Protein AF-A0A094DYU1-F1 (afdb_monomer)

Nearest PDB structures (foldseek):
  6krp-assembly1_B  TM=2.653E-01  e=1.542E+00  Aeropyrum pernix K1
  2nvl-assembly1_B  TM=3.039E-01  e=2.508E+00  Aeropyrum pernix K1
  3a2w-assembly1_B  TM=3.155E-01  e=3.312E+00  Aeropyrum pernix K1

Foldseek 3Di:
DDDDDDDDDDDDPPDPDPPPPPQFCLLVLLCVVVVPFKAAPVDPVFVVVQPPAPDPQPRDHDRIGGDDPDPVSVVVSVVSCVVRVHDDDDDDPRPDRDD

Solvent-accessible surface area (backbone atoms only — not comparable to full-atom values): 6556 Å² total; per-residue (Å²): 136,89,84,83,81,81,84,79,83,82,81,77,82,78,78,80,72,78,80,72,74,76,83,37,55,20,59,63,55,43,30,76,80,34,65,91,34,50,30,39,83,92,33,72,68,26,51,50,71,52,64,72,52,78,43,84,73,54,63,67,85,70,83,50,44,75,62,64,90,46,73,66,46,47,59,53,47,53,54,48,20,59,76,39,67,23,86,81,84,89,78,77,94,45,80,70,88,51,132

Structure (mmCIF, N/CA/C/O backbone):
data_AF-A0A094DYU1-F1
#
_entry.id   AF-A0A094DYU1-F1
#
loop_
_atom_site.group_PDB
_atom_site.id
_atom_site.type_symbol
_atom_site.label_atom_id
_atom_site.label_alt_id
_atom_site.label_comp_id
_atom_site.label_asym_id
_atom_site.label_entity_id
_atom_site.label_seq_id
_atom_site.pdbx_PDB_ins_code
_atom_site.Cartn_x
_atom_site.Cartn_y
_atom_site.Cartn_z
_atom_site.occupancy
_atom_site.B_iso_or_equiv
_atom_site.auth_seq_id
_atom_site.auth_comp_id
_atom_site.auth_asym_id
_atom_site.auth_atom_id
_atom_site.pdbx_PDB_model_num
ATOM 1 N N . MET A 1 1 ? -12.407 -77.254 1.426 1.00 42.34 1 MET A N 1
ATOM 2 C CA . MET A 1 1 ? -12.621 -76.396 0.238 1.00 42.34 1 MET A CA 1
ATOM 3 C C . MET A 1 1 ? -12.183 -74.995 0.649 1.00 42.34 1 MET A C 1
ATOM 5 O O . MET A 1 1 ? -12.659 -74.516 1.667 1.00 42.34 1 MET A O 1
ATOM 9 N N . LYS A 1 2 ? -11.136 -74.444 0.022 1.00 41.75 2 LYS A N 1
ATOM 10 C CA . LYS A 1 2 ? -10.365 -73.294 0.531 1.00 41.75 2 LYS A CA 1
ATOM 11 C C . LYS A 1 2 ? -11.003 -71.979 0.051 1.00 41.75 2 LYS A C 1
ATOM 13 O O . LYS A 1 2 ? -10.914 -71.686 -1.135 1.00 41.75 2 LYS A O 1
ATOM 18 N N . SER A 1 3 ? -11.623 -71.204 0.942 1.00 45.16 3 SER A N 1
ATOM 19 C CA . SER A 1 3 ? -12.078 -69.839 0.624 1.00 45.16 3 SER A CA 1
ATOM 20 C C . SER A 1 3 ? -10.908 -68.866 0.723 1.00 45.16 3 SER A C 1
ATOM 22 O O . SER A 1 3 ? -10.348 -68.662 1.797 1.00 45.16 3 SER A O 1
ATOM 24 N N . ALA A 1 4 ? -10.531 -68.282 -0.412 1.00 53.22 4 ALA A N 1
ATOM 25 C CA . ALA A 1 4 ? -9.520 -67.239 -0.498 1.00 53.22 4 ALA A CA 1
ATOM 26 C C . ALA A 1 4 ? -10.149 -65.882 -0.153 1.00 53.22 4 ALA A C 1
ATOM 28 O O . ALA A 1 4 ? -10.971 -65.363 -0.906 1.00 53.22 4 ALA A O 1
ATOM 29 N N . PHE A 1 5 ? -9.760 -65.305 0.983 1.00 53.41 5 PHE A N 1
ATOM 30 C CA . PHE A 1 5 ? -10.156 -63.955 1.374 1.00 53.41 5 PHE A CA 1
ATOM 31 C C . PHE A 1 5 ? -9.258 -62.952 0.633 1.00 53.41 5 PHE A C 1
ATOM 33 O O . PHE A 1 5 ? -8.053 -62.879 0.873 1.00 53.41 5 PHE A O 1
ATOM 40 N N . ARG A 1 6 ? -9.820 -62.229 -0.340 1.00 57.88 6 ARG A N 1
ATOM 41 C CA . ARG A 1 6 ? -9.115 -61.185 -1.098 1.00 57.88 6 ARG A CA 1
ATOM 42 C C . ARG A 1 6 ? -9.106 -59.903 -0.263 1.00 57.88 6 ARG A C 1
ATOM 44 O O . ARG A 1 6 ? -10.129 -59.241 -0.136 1.00 57.88 6 ARG A O 1
ATOM 51 N N . LEU A 1 7 ? -7.951 -59.567 0.307 1.00 54.69 7 LEU A N 1
ATOM 52 C CA . LEU A 1 7 ? -7.700 -58.271 0.939 1.00 54.69 7 LEU A CA 1
ATOM 53 C C . LEU A 1 7 ? -7.645 -57.191 -0.151 1.00 54.69 7 LEU A C 1
ATOM 55 O O . LEU A 1 7 ? -6.729 -57.182 -0.972 1.00 54.69 7 LEU A O 1
ATOM 59 N N . VAL A 1 8 ? -8.635 -56.299 -0.176 1.00 57.59 8 VAL A N 1
ATOM 60 C CA . VAL A 1 8 ? -8.603 -55.077 -0.989 1.00 57.59 8 VAL A CA 1
ATOM 61 C C . VAL A 1 8 ? -7.874 -54.016 -0.170 1.00 57.59 8 VAL A C 1
ATOM 63 O O . 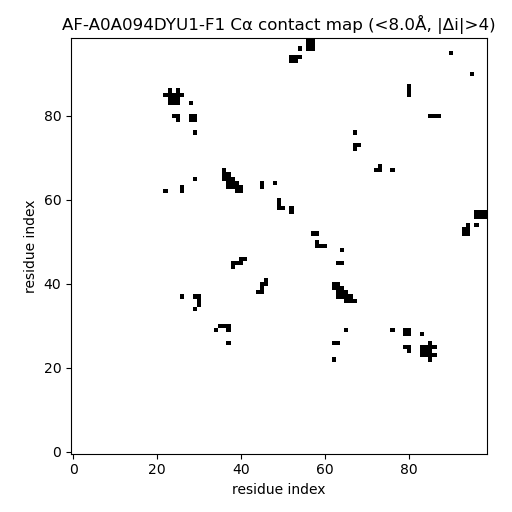VAL A 1 8 ? -8.382 -53.559 0.851 1.00 57.59 8 VAL A O 1
ATOM 66 N N . ALA A 1 9 ? -6.657 -53.661 -0.580 1.00 58.53 9 ALA A N 1
ATOM 67 C CA . ALA A 1 9 ? -5.895 -52.587 0.045 1.00 58.53 9 ALA A CA 1
ATOM 68 C C . ALA A 1 9 ? -6.502 -51.234 -0.361 1.00 58.53 9 ALA A C 1
ATOM 70 O O . ALA A 1 9 ? -6.422 -50.831 -1.521 1.00 58.53 9 ALA A O 1
ATOM 71 N N . LEU A 1 10 ? -7.132 -50.545 0.592 1.00 58.53 10 LEU A N 1
ATOM 72 C CA . LEU A 1 10 ? -7.655 -49.194 0.409 1.00 58.53 10 LEU A CA 1
ATOM 73 C C . LEU A 1 10 ? -6.482 -48.210 0.529 1.00 58.53 10 LEU A C 1
ATOM 75 O O . LEU A 1 10 ? -6.035 -47.885 1.626 1.00 58.53 10 LEU A O 1
ATOM 79 N N . SER A 1 11 ? -5.924 -47.794 -0.608 1.00 61.34 11 SER A N 1
ATOM 80 C CA . SER A 1 11 ? -4.852 -46.797 -0.647 1.00 61.34 11 SER A CA 1
ATOM 81 C C . SER A 1 11 ? -5.455 -45.413 -0.395 1.00 61.34 11 SER A C 1
ATOM 83 O O . SER A 1 11 ? -6.116 -44.842 -1.259 1.00 61.34 11 SER A O 1
ATOM 85 N N . THR A 1 12 ? -5.294 -4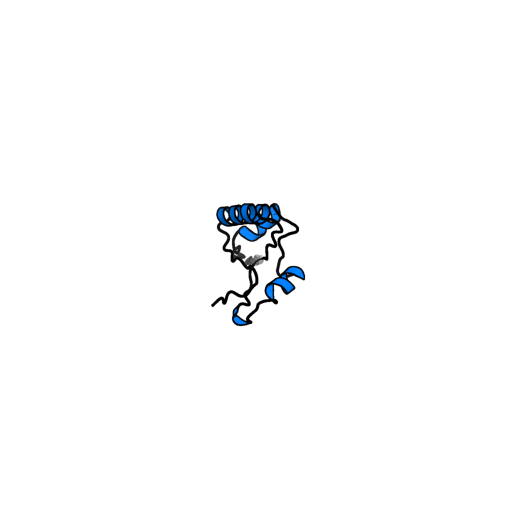4.895 0.822 1.00 60.28 12 THR A N 1
ATOM 86 C CA . THR A 1 12 ? -5.692 -43.529 1.171 1.00 60.28 12 THR A CA 1
ATOM 87 C C . THR A 1 12 ? -4.680 -42.554 0.582 1.00 60.28 12 THR A C 1
ATOM 89 O O . THR A 1 12 ? -3.533 -42.497 1.030 1.00 60.28 12 THR A O 1
ATOM 92 N N . LEU A 1 13 ? -5.102 -41.787 -0.422 1.00 62.94 13 LEU A N 1
ATOM 93 C CA . LEU A 1 13 ? -4.327 -40.688 -0.985 1.00 62.94 13 LEU A CA 1
ATOM 94 C C . LEU A 1 13 ? -4.250 -39.564 0.064 1.00 62.94 13 LEU A C 1
ATOM 96 O O . LEU A 1 13 ? -5.203 -38.806 0.241 1.00 62.94 13 LEU A O 1
ATOM 100 N N . LEU A 1 14 ? -3.141 -39.475 0.803 1.00 61.78 14 LEU A N 1
ATOM 101 C CA . LEU A 1 14 ? -2.856 -38.315 1.647 1.00 61.78 14 LEU A CA 1
ATOM 102 C C . LEU A 1 14 ? -2.516 -37.143 0.718 1.00 61.78 14 LEU A C 1
ATOM 104 O O . LEU A 1 14 ? -1.400 -37.040 0.213 1.00 61.78 14 LEU A O 1
ATOM 108 N N . ALA A 1 15 ? -3.494 -36.276 0.461 1.00 63.09 15 ALA A N 1
ATOM 109 C CA . ALA A 1 15 ? -3.241 -34.994 -0.176 1.00 63.09 15 ALA A CA 1
ATOM 110 C C . ALA A 1 15 ? -2.433 -34.136 0.806 1.00 63.09 15 ALA A C 1
ATOM 112 O O . ALA A 1 15 ? -2.956 -33.647 1.806 1.00 63.09 15 ALA A O 1
ATOM 113 N N . THR A 1 16 ? -1.137 -33.987 0.548 1.00 60.88 16 THR A N 1
ATOM 114 C CA . THR A 1 16 ? -0.300 -33.008 1.239 1.00 60.88 16 THR A CA 1
ATOM 115 C C . THR A 1 16 ? -0.768 -31.620 0.819 1.00 60.88 16 THR A C 1
ATOM 117 O O . THR A 1 16 ? -0.437 -31.159 -0.273 1.00 60.88 16 THR A O 1
ATOM 120 N N . ILE A 1 17 ? -1.577 -30.971 1.657 1.00 66.62 17 ILE A N 1
ATOM 121 C CA . ILE A 1 17 ? -1.905 -29.556 1.487 1.00 66.62 17 ILE A CA 1
ATOM 122 C C . ILE A 1 17 ? -0.607 -28.792 1.765 1.00 66.62 17 ILE A C 1
ATOM 124 O O . ILE A 1 17 ? -0.067 -28.927 2.868 1.00 66.62 17 ILE A O 1
ATOM 128 N N . PRO A 1 18 ? -0.057 -28.033 0.803 1.00 61.25 18 PRO A N 1
ATOM 129 C CA . PRO A 1 18 ? 1.058 -27.158 1.108 1.00 61.25 18 PRO A CA 1
ATOM 130 C C . PRO A 1 18 ? 0.568 -26.163 2.159 1.00 61.25 18 PRO A C 1
ATOM 132 O O . PRO A 1 18 ? -0.396 -25.435 1.931 1.00 61.25 18 PRO A O 1
ATOM 135 N N . ALA A 1 19 ? 1.204 -26.157 3.330 1.00 58.91 19 ALA A N 1
ATOM 136 C CA . ALA A 1 19 ? 1.041 -25.067 4.271 1.00 58.91 19 ALA A CA 1
ATOM 137 C C . ALA A 1 19 ? 1.580 -23.817 3.570 1.00 58.91 19 ALA A C 1
ATOM 139 O O . ALA A 1 19 ? 2.790 -23.618 3.479 1.00 58.91 19 ALA A O 1
ATOM 140 N N . THR A 1 20 ? 0.684 -23.006 3.009 1.00 52.59 20 THR A N 1
ATOM 141 C CA . THR A 1 20 ? 1.008 -21.633 2.647 1.00 52.59 20 THR A CA 1
ATOM 142 C C . THR A 1 20 ? 1.483 -20.980 3.928 1.00 52.59 20 THR A C 1
ATOM 144 O O . THR A 1 20 ? 0.693 -20.767 4.846 1.00 52.59 20 THR A O 1
ATOM 147 N N . THR A 1 21 ? 2.783 -20.720 4.017 1.00 46.91 21 THR A N 1
ATOM 148 C CA . THR A 1 21 ? 3.326 -19.765 4.972 1.00 46.91 21 THR A CA 1
ATOM 149 C C . THR A 1 21 ? 2.518 -18.491 4.770 1.00 46.91 21 THR A C 1
ATOM 151 O O . THR A 1 21 ? 2.643 -17.866 3.714 1.00 46.91 21 THR A O 1
ATOM 154 N N . SER A 1 22 ? 1.609 -18.157 5.694 1.00 54.22 22 SER A N 1
ATOM 155 C CA . SER A 1 22 ? 0.930 -16.870 5.628 1.00 54.22 22 SER A CA 1
ATOM 156 C C . SER A 1 22 ? 2.042 -15.831 5.688 1.00 54.22 22 SER A C 1
ATOM 158 O O . SER A 1 22 ? 2.788 -15.731 6.662 1.00 54.22 22 SER A O 1
ATOM 160 N N . ASN A 1 23 ? 2.262 -15.140 4.573 1.00 52.00 23 ASN A N 1
ATOM 161 C CA . ASN A 1 23 ? 3.199 -14.034 4.510 1.00 52.00 23 ASN A CA 1
ATOM 162 C C . ASN A 1 23 ? 2.599 -12.887 5.325 1.00 52.00 23 ASN A C 1
ATOM 164 O O . ASN A 1 23 ? 2.061 -11.966 4.735 1.00 52.00 23 ASN A O 1
ATOM 168 N N . GLY A 1 24 ? 2.668 -12.970 6.657 1.00 59.34 24 GLY A N 1
ATOM 169 C CA . GLY A 1 24 ? 2.219 -11.948 7.597 1.00 59.34 24 GLY A CA 1
ATOM 170 C C . GLY A 1 24 ? 0.721 -11.649 7.519 1.00 59.34 24 GLY A C 1
ATOM 171 O O . GLY A 1 24 ? 0.180 -11.274 6.483 1.00 59.34 24 GLY A O 1
ATOM 172 N N . ASP A 1 25 ? 0.039 -11.683 8.655 1.00 76.88 25 ASP A N 1
ATOM 173 C CA . ASP A 1 25 ? -1.398 -11.390 8.737 1.00 76.88 25 ASP A CA 1
ATOM 174 C C . ASP A 1 25 ? -1.751 -9.918 8.399 1.00 76.88 25 ASP A C 1
ATOM 176 O O . ASP A 1 25 ? -2.899 -9.496 8.503 1.00 76.88 25 ASP A O 1
ATOM 180 N N . GLY A 1 26 ? -0.780 -9.119 7.943 1.00 93.00 26 GLY A N 1
ATOM 181 C CA . GLY A 1 26 ? -0.922 -7.702 7.629 1.00 93.00 26 GLY A CA 1
ATOM 182 C C . GLY A 1 26 ? -1.826 -7.400 6.433 1.00 93.00 26 GLY A C 1
ATOM 183 O O . GLY A 1 26 ? -2.683 -6.527 6.540 1.00 93.00 26 GLY A O 1
ATOM 184 N N . CYS A 1 27 ? -1.676 -8.098 5.301 1.00 95.81 27 CYS A N 1
ATOM 185 C CA . CYS A 1 27 ? -2.500 -7.825 4.113 1.00 95.81 27 CYS A CA 1
ATOM 186 C C . CYS A 1 27 ? -3.990 -8.147 4.342 1.00 95.81 27 CYS A C 1
ATOM 188 O O . CYS A 1 27 ? -4.822 -7.274 4.073 1.00 95.81 27 CYS A O 1
ATOM 190 N N . PRO A 1 28 ? -4.352 -9.325 4.897 1.00 95.69 28 PRO A N 1
ATOM 191 C CA . PRO A 1 28 ? -5.731 -9.598 5.293 1.00 95.69 28 PRO A CA 1
ATOM 192 C C . PRO A 1 28 ? -6.263 -8.589 6.317 1.00 95.69 28 PRO A C 1
ATOM 194 O O . PRO A 1 28 ? -7.327 -8.017 6.093 1.00 95.69 28 PRO A O 1
ATOM 197 N N . ALA A 1 29 ? -5.504 -8.283 7.378 1.00 95.88 29 ALA A N 1
ATOM 198 C CA . ALA A 1 29 ? -5.947 -7.346 8.413 1.00 95.88 29 ALA A CA 1
ATOM 199 C C . ALA A 1 29 ? -6.161 -5.918 7.875 1.00 95.88 29 ALA A C 1
ATOM 201 O O . ALA A 1 29 ? -7.120 -5.235 8.242 1.00 95.88 29 ALA A O 1
ATOM 202 N N . LEU A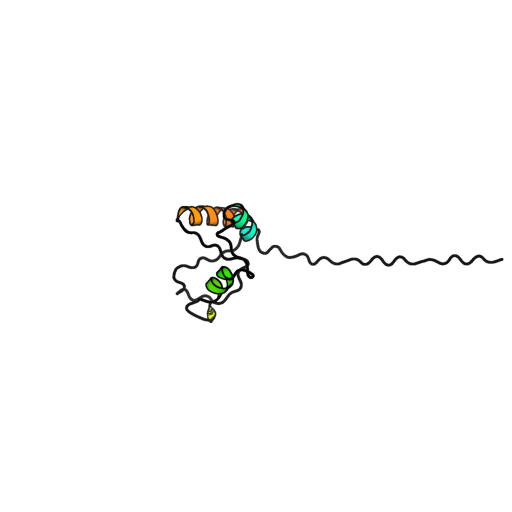 1 30 ? -5.305 -5.453 6.958 1.00 97.50 30 LEU A N 1
ATOM 203 C CA . LEU A 1 30 ? -5.520 -4.181 6.268 1.00 97.50 30 LEU A CA 1
ATOM 204 C C . LEU A 1 30 ? -6.771 -4.222 5.389 1.00 97.50 30 LEU A C 1
ATOM 206 O O . LEU A 1 30 ? -7.517 -3.244 5.368 1.00 97.50 30 LEU A O 1
ATOM 210 N N . ALA A 1 31 ? -7.011 -5.322 4.672 1.00 96.88 31 ALA A N 1
ATOM 211 C CA . ALA A 1 31 ? -8.154 -5.459 3.774 1.00 96.88 31 ALA A CA 1
ATOM 212 C C . ALA A 1 31 ? -9.491 -5.502 4.531 1.00 96.88 31 ALA A C 1
ATOM 214 O O . ALA A 1 31 ? -10.474 -4.953 4.039 1.00 96.88 31 ALA A O 1
ATOM 215 N N . GLU A 1 32 ? -9.527 -6.058 5.747 1.00 96.31 32 GLU A N 1
ATOM 216 C CA . GLU A 1 32 ? -10.708 -5.990 6.620 1.00 96.31 32 GLU A CA 1
ATOM 217 C C . GLU A 1 32 ? -11.108 -4.541 6.924 1.00 96.31 32 GLU A C 1
ATOM 219 O O . GLU A 1 32 ? -12.290 -4.190 6.901 1.00 96.31 32 GLU A O 1
ATOM 224 N N . ARG A 1 33 ? -10.124 -3.665 7.173 1.00 97.19 33 ARG A N 1
ATOM 225 C CA . ARG A 1 33 ? -10.383 -2.255 7.490 1.00 97.19 33 ARG A CA 1
ATOM 226 C C . ARG A 1 33 ? -10.523 -1.360 6.258 1.00 97.19 33 ARG A C 1
ATOM 228 O O . ARG A 1 33 ? -11.258 -0.365 6.312 1.00 97.19 33 ARG A O 1
ATOM 235 N N . PHE A 1 34 ? -9.797 -1.678 5.189 1.00 97.88 34 PHE A N 1
ATOM 236 C CA . PHE A 1 34 ? -9.626 -0.867 3.984 1.00 97.88 34 PHE A CA 1
ATOM 237 C C . PHE A 1 34 ? -9.788 -1.700 2.697 1.00 97.88 34 PHE A C 1
ATOM 239 O O . PHE A 1 34 ? -8.871 -1.748 1.872 1.00 97.88 34 PHE A O 1
ATOM 246 N N . PRO A 1 35 ? -10.961 -2.313 2.464 1.00 96.25 35 PRO A N 1
ATOM 247 C CA . PRO A 1 35 ? -11.151 -3.286 1.383 1.00 96.25 35 PRO A CA 1
ATOM 248 C C . PRO A 1 35 ? -10.943 -2.710 -0.024 1.00 96.25 35 PRO A C 1
ATOM 250 O O . PRO A 1 35 ? -10.673 -3.449 -0.961 1.00 96.25 35 PRO A O 1
ATOM 253 N N . THR A 1 36 ? -11.046 -1.389 -0.188 1.00 97.56 36 THR A N 1
ATOM 254 C CA . THR A 1 36 ? -10.857 -0.693 -1.472 1.00 97.56 36 THR A CA 1
ATOM 255 C C . THR A 1 36 ? -9.479 -0.047 -1.627 1.00 97.56 36 THR A C 1
ATOM 257 O O . THR A 1 36 ? -9.240 0.645 -2.615 1.00 97.56 36 THR A O 1
ATOM 260 N N . LYS A 1 37 ? -8.581 -0.219 -0.647 1.00 98.12 37 LYS A N 1
ATOM 261 C CA . LYS A 1 37 ? -7.240 0.393 -0.644 1.00 98.12 37 LYS A CA 1
ATOM 262 C C . LYS A 1 37 ? -6.109 -0.631 -0.595 1.00 98.12 37 LYS A C 1
ATOM 264 O O . LYS A 1 37 ? -4.954 -0.216 -0.574 1.00 98.12 37 LYS A O 1
ATOM 269 N N . VAL A 1 38 ? -6.422 -1.924 -0.545 1.00 97.88 38 VAL A N 1
ATOM 270 C CA . VAL A 1 38 ? -5.450 -3.022 -0.553 1.00 97.88 38 VAL A CA 1
ATOM 271 C C . VAL A 1 38 ? -5.572 -3.767 -1.874 1.00 97.88 38 VAL A C 1
ATOM 273 O O . VAL A 1 38 ? -6.651 -4.240 -2.219 1.00 97.88 38 VAL A O 1
ATOM 276 N N . PHE A 1 39 ? -4.465 -3.860 -2.603 1.00 97.56 39 PHE A N 1
ATOM 277 C CA . PHE A 1 39 ? -4.398 -4.453 -3.934 1.00 97.56 39 PHE A CA 1
ATOM 278 C C . PHE A 1 39 ? -3.426 -5.631 -3.920 1.00 97.56 39 PHE A C 1
ATOM 280 O O . PHE A 1 39 ? -2.337 -5.528 -3.356 1.00 97.56 39 PHE A O 1
ATOM 287 N N . TYR A 1 40 ? -3.824 -6.742 -4.525 1.00 96.69 40 TYR A N 1
ATOM 288 C CA . TYR A 1 40 ? -3.053 -7.981 -4.629 1.00 96.69 40 TYR A CA 1
ATOM 289 C C . TYR A 1 40 ? -2.471 -8.142 -6.042 1.00 96.69 40 TYR A C 1
ATOM 291 O O . TYR A 1 40 ? -2.935 -7.452 -6.950 1.00 96.69 40 TYR A O 1
ATOM 299 N N . PRO A 1 41 ? -1.517 -9.070 -6.269 1.00 95.69 41 PRO A N 1
ATOM 300 C CA . PRO A 1 41 ? -0.843 -9.237 -7.562 1.00 95.69 41 PRO A CA 1
ATOM 301 C C . PRO A 1 41 ? -1.737 -9.403 -8.799 1.00 95.69 41 PRO A C 1
ATOM 303 O O . PRO A 1 41 ? -1.289 -9.148 -9.908 1.00 95.69 41 PRO A O 1
ATOM 306 N N . SER A 1 42 ? -2.998 -9.811 -8.635 1.00 94.38 42 SER A N 1
ATOM 307 C CA . SER A 1 42 ? -3.974 -9.926 -9.725 1.00 94.38 42 SER A CA 1
ATOM 308 C C . SER A 1 42 ? -4.699 -8.619 -10.079 1.00 94.38 42 SER A C 1
ATOM 310 O O . SER A 1 42 ? -5.565 -8.631 -10.950 1.00 94.38 42 SER A O 1
ATOM 312 N N . ASN A 1 43 ? -4.422 -7.511 -9.387 1.00 96.38 43 ASN A N 1
ATOM 313 C CA . ASN A 1 43 ? -5.053 -6.218 -9.637 1.00 96.38 43 ASN A CA 1
ATOM 314 C C . ASN A 1 43 ? -4.170 -5.316 -10.507 1.00 96.38 43 ASN A C 1
ATOM 316 O O . ASN A 1 43 ? -3.008 -5.099 -10.178 1.00 96.38 43 ASN A O 1
ATOM 320 N N . ASP A 1 44 ? -4.766 -4.646 -11.495 1.00 96.31 44 ASP A N 1
ATOM 321 C CA . ASP A 1 44 ? -4.075 -3.670 -12.357 1.00 96.31 44 ASP A CA 1
ATOM 322 C C . ASP A 1 44 ? -3.379 -2.554 -11.554 1.00 96.31 44 ASP A C 1
ATOM 324 O O . ASP A 1 44 ? -2.297 -2.086 -11.897 1.00 96.31 44 ASP A O 1
ATOM 328 N N . VAL A 1 45 ? -3.979 -2.136 -10.431 1.00 95.38 45 VAL A N 1
ATOM 329 C CA . VAL A 1 45 ? -3.375 -1.140 -9.531 1.00 95.38 45 VAL A CA 1
ATOM 330 C C . VAL A 1 45 ? -2.106 -1.676 -8.873 1.00 95.38 45 VAL A C 1
ATOM 332 O O . VAL A 1 45 ? -1.159 -0.916 -8.692 1.00 95.38 45 VAL A O 1
ATOM 335 N N . TYR A 1 46 ? -2.079 -2.959 -8.505 1.00 95.56 46 TYR A N 1
ATOM 336 C CA . TYR A 1 46 ? -0.866 -3.568 -7.976 1.00 95.56 46 TYR A CA 1
ATOM 337 C C . TYR A 1 46 ? 0.214 -3.594 -9.055 1.00 95.56 46 TYR A C 1
ATOM 339 O O . TYR A 1 46 ? 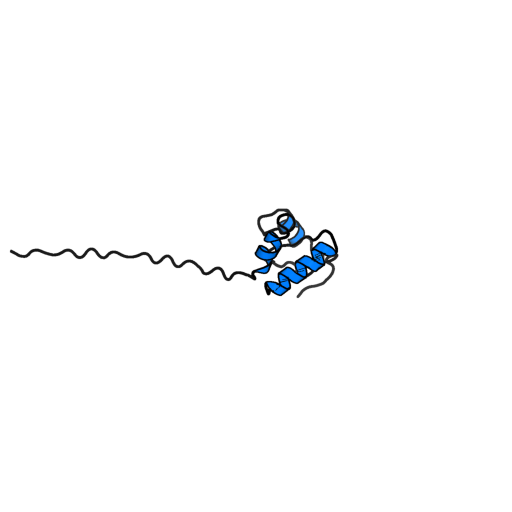1.331 -3.166 -8.789 1.00 95.56 46 TYR A O 1
ATOM 347 N N . GLU A 1 47 ? -0.124 -4.057 -10.263 1.00 93.56 47 GLU A N 1
ATOM 348 C CA . GLU A 1 47 ? 0.819 -4.143 -11.383 1.00 93.56 47 GLU A CA 1
ATOM 349 C C . GLU A 1 47 ? 1.467 -2.783 -11.661 1.00 93.56 47 GLU A C 1
ATOM 351 O O . GLU A 1 47 ? 2.692 -2.672 -11.690 1.00 93.56 47 GLU A O 1
ATOM 356 N N . TYR A 1 48 ? 0.651 -1.730 -11.743 1.00 92.00 48 TYR A N 1
ATOM 357 C CA . TYR A 1 48 ? 1.123 -0.361 -11.918 1.00 92.00 48 TYR A CA 1
ATOM 358 C C . TYR A 1 48 ? 2.043 0.096 -10.772 1.00 92.00 48 TYR A C 1
ATOM 360 O O . TYR A 1 48 ? 3.176 0.518 -10.997 1.00 92.00 48 TYR A O 1
ATOM 368 N N . GLU A 1 49 ? 1.592 -0.001 -9.519 1.00 91.25 49 GLU A N 1
ATOM 369 C CA . GLU A 1 49 ? 2.370 0.491 -8.373 1.00 91.25 49 GLU A CA 1
ATOM 370 C C . GLU A 1 49 ? 3.665 -0.310 -8.147 1.00 91.25 49 GLU A C 1
ATOM 372 O O . GLU A 1 49 ? 4.640 0.230 -7.612 1.00 91.25 49 GLU A O 1
ATOM 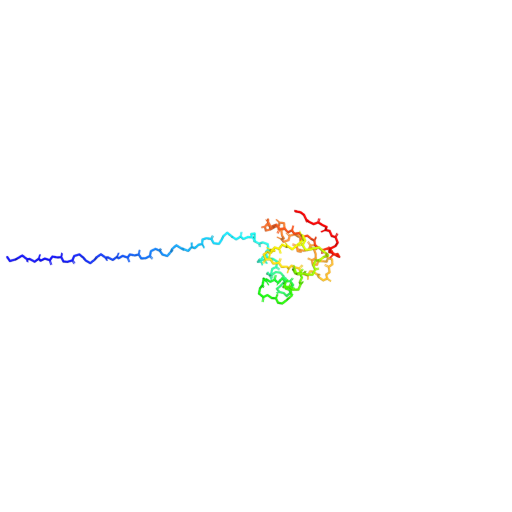377 N N . ASN A 1 50 ? 3.697 -1.577 -8.572 1.00 90.38 50 ASN A N 1
ATOM 378 C CA . ASN A 1 50 ? 4.867 -2.439 -8.453 1.00 90.38 50 ASN A CA 1
ATOM 379 C C . ASN A 1 50 ? 5.875 -2.276 -9.605 1.00 90.38 50 ASN A C 1
ATOM 381 O O . ASN A 1 50 ? 7.040 -2.625 -9.438 1.00 90.38 50 ASN A O 1
ATOM 385 N N . ALA A 1 51 ? 5.459 -1.731 -10.752 1.00 86.38 51 ALA A N 1
ATOM 386 C CA . ALA A 1 51 ? 6.327 -1.510 -11.911 1.00 86.38 51 ALA A CA 1
ATOM 387 C C . ALA A 1 51 ? 6.969 -0.112 -11.930 1.00 86.38 51 ALA A C 1
ATOM 389 O O . ALA A 1 51 ? 8.110 0.046 -12.359 1.00 86.38 51 ALA A O 1
ATOM 390 N N . GLU A 1 52 ? 6.266 0.907 -11.431 1.00 81.81 52 GLU A N 1
ATOM 391 C CA . GLU A 1 52 ? 6.638 2.317 -11.616 1.00 81.81 52 GLU A CA 1
ATOM 392 C C . GLU A 1 52 ? 7.721 2.810 -10.640 1.00 81.81 52 GLU A C 1
ATOM 394 O O . GLU A 1 52 ? 7.554 3.827 -9.968 1.00 81.81 52 GLU A O 1
ATOM 399 N N . PHE A 1 53 ? 8.831 2.092 -10.484 1.00 81.81 53 PHE A N 1
ATOM 400 C CA . PHE A 1 53 ? 9.954 2.538 -9.655 1.00 81.81 53 PHE A CA 1
ATOM 401 C C . PHE A 1 53 ? 10.955 3.384 -10.449 1.00 81.81 53 PHE A C 1
ATOM 403 O O . PHE A 1 53 ? 11.190 3.164 -11.631 1.00 81.81 53 PHE A O 1
ATOM 410 N N . TRP A 1 54 ? 11.612 4.332 -9.769 1.00 79.75 54 TRP A N 1
ATOM 411 C CA . TRP A 1 54 ? 12.677 5.156 -10.364 1.00 79.75 54 TRP A CA 1
ATOM 412 C C . TRP A 1 54 ? 13.864 4.316 -10.878 1.00 79.75 54 TRP A C 1
ATOM 414 O O . TRP A 1 54 ? 14.521 4.699 -11.843 1.00 79.75 54 TRP A O 1
ATOM 424 N N . SER A 1 55 ? 14.142 3.176 -10.235 1.00 80.25 55 SER A N 1
ATOM 425 C CA . SER A 1 55 ? 15.215 2.251 -10.607 1.00 80.25 55 SER A CA 1
ATOM 426 C C . SER A 1 55 ? 14.699 0.819 -10.682 1.00 80.25 55 SER A C 1
ATOM 428 O O . SER A 1 55 ? 14.031 0.347 -9.762 1.00 80.25 55 SER A O 1
ATOM 430 N N . ASN A 1 56 ? 15.138 0.080 -11.702 1.00 79.94 56 ASN A N 1
ATOM 431 C CA . ASN A 1 56 ? 14.853 -1.352 -11.851 1.00 79.94 56 ASN A CA 1
ATOM 432 C C . ASN A 1 56 ? 15.445 -2.214 -10.724 1.00 79.94 56 ASN A C 1
ATOM 434 O O . ASN A 1 56 ? 15.027 -3.349 -10.534 1.00 79.94 56 ASN A O 1
ATOM 438 N N . THR A 1 57 ? 16.398 -1.690 -9.947 1.00 79.31 57 THR A N 1
ATOM 439 C CA . THR A 1 57 ? 16.933 -2.392 -8.766 1.00 79.31 57 THR A CA 1
ATOM 440 C C . THR A 1 57 ? 15.982 -2.371 -7.568 1.00 79.31 57 THR A C 1
ATOM 442 O O . THR A 1 57 ? 16.311 -2.935 -6.534 1.00 79.31 57 THR A O 1
ATOM 445 N N . GLN A 1 58 ? 14.847 -1.674 -7.666 1.00 75.19 58 GLN A N 1
ATOM 446 C CA . GLN A 1 58 ? 13.866 -1.517 -6.587 1.00 75.19 58 GLN A CA 1
ATOM 447 C C . GLN A 1 58 ? 12.587 -2.327 -6.814 1.00 75.19 58 GLN A C 1
ATOM 449 O O . GLN A 1 58 ? 11.650 -2.206 -6.027 1.00 75.19 58 GLN A O 1
ATOM 454 N N . LEU A 1 59 ? 12.542 -3.122 -7.882 1.00 78.31 59 LEU A N 1
ATOM 455 C CA . LEU A 1 59 ? 11.423 -4.004 -8.175 1.00 78.31 59 LEU A CA 1
ATOM 456 C C . LEU A 1 59 ? 11.463 -5.177 -7.191 1.00 78.31 59 LEU A C 1
ATOM 458 O O . LEU A 1 59 ? 12.410 -5.962 -7.180 1.00 78.31 59 LEU A O 1
ATOM 462 N N . LEU A 1 60 ? 10.449 -5.249 -6.334 1.00 83.50 60 LEU A N 1
ATOM 463 C CA . LEU A 1 60 ? 10.235 -6.319 -5.362 1.00 83.50 60 LEU A CA 1
ATOM 464 C C . LEU A 1 60 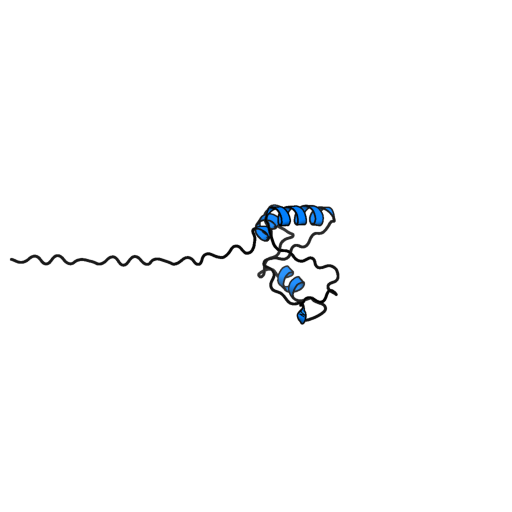? 8.834 -6.903 -5.566 1.00 83.50 60 LEU A C 1
ATOM 466 O O . LEU A 1 60 ? 8.030 -6.342 -6.302 1.00 83.50 60 LEU A O 1
ATOM 470 N N . ASP A 1 61 ? 8.524 -7.997 -4.873 1.00 88.69 61 ASP A N 1
ATOM 471 C CA . ASP A 1 61 ? 7.230 -8.682 -4.970 1.00 88.69 61 ASP A CA 1
ATOM 472 C C . ASP A 1 61 ? 6.492 -8.663 -3.615 1.00 88.69 61 ASP A C 1
ATOM 474 O O . ASP A 1 61 ? 6.463 -9.675 -2.904 1.00 88.69 61 ASP A O 1
ATOM 478 N N . PRO A 1 62 ? 5.950 -7.507 -3.174 1.00 92.31 62 PRO A N 1
ATOM 479 C CA . PRO A 1 62 ? 5.195 -7.435 -1.925 1.00 92.31 62 PRO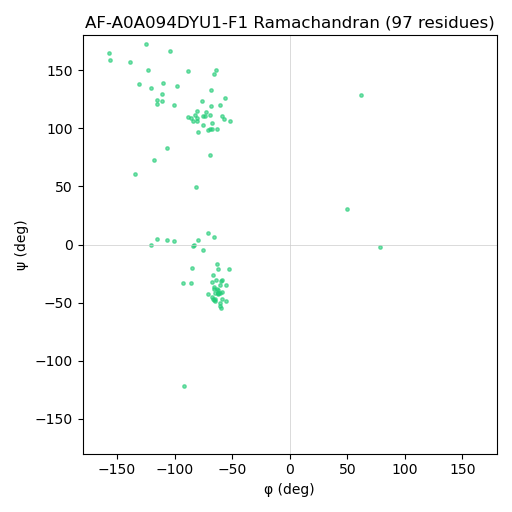 A CA 1
ATOM 480 C C . PRO A 1 62 ? 3.914 -8.284 -1.983 1.00 92.31 62 PRO A C 1
ATOM 482 O O . PRO A 1 62 ? 3.275 -8.421 -3.017 1.00 92.31 62 PRO A O 1
ATOM 485 N N . ALA A 1 63 ? 3.463 -8.815 -0.842 1.00 94.69 63 ALA A N 1
ATOM 486 C CA . ALA A 1 63 ? 2.237 -9.625 -0.802 1.00 94.69 63 ALA A CA 1
ATOM 487 C C . ALA A 1 63 ? 0.966 -8.829 -1.178 1.00 94.69 63 ALA A C 1
ATOM 489 O O . ALA A 1 63 ? 0.012 -9.391 -1.715 1.00 94.69 63 ALA A O 1
ATOM 490 N N . CYS A 1 64 ? 0.951 -7.529 -0.883 1.00 95.81 64 CYS A N 1
ATOM 491 C CA . CYS A 1 64 ? -0.087 -6.588 -1.284 1.00 95.81 64 CYS A CA 1
ATOM 492 C C . CYS A 1 64 ? 0.461 -5.154 -1.292 1.00 95.81 64 CYS A C 1
ATOM 494 O O . CYS A 1 64 ? 1.492 -4.862 -0.683 1.00 95.81 64 CYS A O 1
ATOM 496 N N . ILE A 1 65 ? -0.270 -4.242 -1.933 1.00 96.00 65 ILE A N 1
ATOM 497 C CA . ILE A 1 65 ? -0.010 -2.801 -1.922 1.00 96.00 65 ILE A CA 1
ATOM 498 C C . ILE A 1 65 ? -1.173 -2.094 -1.232 1.00 96.00 65 ILE A C 1
ATOM 500 O O . ILE A 1 65 ? -2.324 -2.223 -1.644 1.00 96.00 65 ILE A O 1
ATOM 504 N N . PHE A 1 66 ? -0.869 -1.320 -0.190 1.00 97.44 66 PHE A N 1
ATOM 505 C CA . PHE A 1 66 ? -1.830 -0.466 0.504 1.00 97.44 66 PHE A CA 1
ATOM 506 C C . PHE A 1 66 ? -1.678 0.986 0.039 1.00 97.44 66 PHE A C 1
ATOM 508 O O . PHE A 1 66 ? -0.613 1.577 0.211 1.00 97.44 66 PHE A O 1
ATOM 515 N N . ARG A 1 67 ? -2.741 1.573 -0.528 1.00 96.62 67 ARG A N 1
ATOM 516 C CA . ARG A 1 67 ? -2.780 2.972 -0.996 1.00 96.62 67 ARG A CA 1
ATOM 517 C C . ARG A 1 67 ? -3.620 3.849 -0.058 1.00 96.62 67 ARG A C 1
ATOM 519 O O . ARG A 1 67 ? -4.804 4.080 -0.322 1.00 96.62 67 ARG A O 1
ATOM 526 N N . PRO A 1 68 ? -3.052 4.346 1.052 1.00 97.44 68 PRO A N 1
ATOM 527 C CA . PRO A 1 68 ? -3.749 5.285 1.920 1.00 97.44 68 PRO A CA 1
ATOM 528 C C . PRO A 1 68 ? -3.994 6.615 1.193 1.00 97.44 68 PRO A C 1
ATOM 530 O O . PRO A 1 68 ? -3.170 7.065 0.401 1.00 97.44 68 PRO A O 1
ATOM 533 N N . SER A 1 69 ? -5.112 7.276 1.496 1.00 97.12 69 SER A N 1
ATOM 534 C CA . SER A 1 69 ? -5.499 8.554 0.875 1.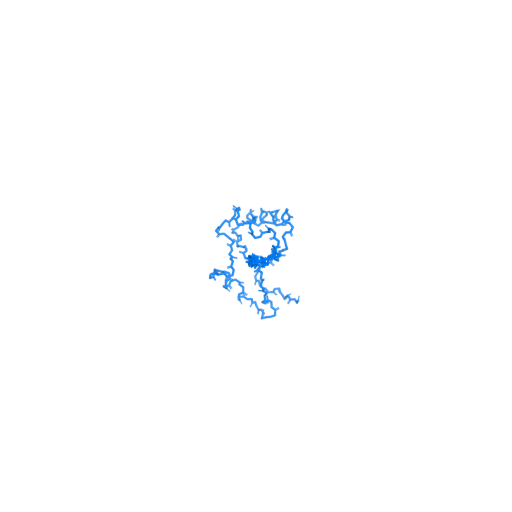00 97.12 69 SER A CA 1
ATOM 535 C C . SER A 1 69 ? -5.544 9.710 1.879 1.00 97.12 69 SER A C 1
ATOM 537 O O . SER A 1 69 ? -5.985 10.808 1.553 1.00 97.12 69 SER A O 1
ATOM 539 N N . SER A 1 70 ? -5.147 9.459 3.127 1.00 97.94 70 SER A N 1
ATOM 540 C CA . SER A 1 70 ? -5.150 10.437 4.212 1.00 97.94 70 SER A CA 1
ATOM 541 C C . SER A 1 70 ? -4.146 10.057 5.299 1.00 97.94 70 SER A C 1
ATOM 543 O O . SER A 1 70 ? -3.804 8.885 5.467 1.00 97.94 70 SER A O 1
ATOM 545 N N . ALA A 1 71 ? -3.734 11.034 6.110 1.00 98.06 71 ALA A N 1
ATOM 546 C CA . ALA A 1 71 ? -2.900 10.783 7.288 1.00 98.06 71 ALA A CA 1
ATOM 547 C C . ALA A 1 71 ? -3.568 9.818 8.288 1.00 98.06 71 ALA A C 1
ATOM 549 O O . ALA A 1 71 ? -2.895 9.042 8.970 1.00 98.06 71 ALA A O 1
ATOM 550 N N . LYS A 1 72 ? -4.907 9.822 8.346 1.00 98.25 72 LYS A N 1
ATOM 551 C CA . LYS A 1 72 ? -5.657 8.888 9.183 1.00 98.25 72 LYS A CA 1
ATOM 552 C C . LYS A 1 72 ? -5.521 7.451 8.677 1.00 98.25 72 LYS A C 1
ATOM 554 O O . LYS A 1 72 ? -5.229 6.574 9.477 1.00 98.25 72 LYS A O 1
ATOM 559 N N . ASP A 1 73 ? -5.651 7.220 7.370 1.00 98.44 73 ASP A N 1
ATOM 560 C CA . ASP A 1 73 ? -5.451 5.882 6.793 1.00 98.44 73 ASP A CA 1
ATOM 561 C C . ASP A 1 73 ? -4.034 5.362 7.047 1.00 98.44 73 ASP A C 1
ATOM 563 O O . ASP A 1 73 ? -3.867 4.199 7.395 1.00 98.44 73 ASP A O 1
ATOM 567 N N . VAL A 1 74 ? -3.018 6.225 6.905 1.00 98.00 74 VAL A N 1
ATOM 568 C CA . VAL A 1 74 ? -1.621 5.864 7.192 1.00 98.00 74 VAL A CA 1
ATOM 569 C C . VAL A 1 74 ? -1.467 5.445 8.654 1.00 98.00 74 VAL A C 1
ATOM 571 O O . VAL A 1 74 ? -0.956 4.366 8.938 1.00 98.00 74 VAL A O 1
ATOM 574 N N . SER A 1 75 ? -1.919 6.287 9.588 1.00 98.25 75 SER A N 1
ATOM 575 C CA . SER A 1 75 ? -1.752 6.022 11.023 1.00 98.25 75 SER A CA 1
ATOM 576 C C . SER A 1 75 ? -2.539 4.802 11.506 1.00 98.25 75 SER A C 1
ATOM 578 O O . SER A 1 75 ? -2.034 4.053 12.338 1.00 98.25 75 SER A O 1
ATOM 580 N N . ASP A 1 76 ? -3.739 4.567 10.979 1.00 98.38 76 ASP A N 1
ATOM 581 C CA . ASP A 1 76 ? -4.521 3.367 11.279 1.00 98.38 76 ASP A CA 1
ATOM 582 C C . ASP A 1 76 ? -3.897 2.118 10.633 1.00 98.38 76 ASP A C 1
ATOM 584 O O . ASP A 1 76 ? -3.779 1.084 11.287 1.00 98.38 76 ASP A O 1
ATOM 588 N N . GLY A 1 77 ? -3.445 2.212 9.379 1.00 97.81 77 GLY A N 1
ATOM 589 C CA . GLY A 1 77 ? -2.816 1.104 8.661 1.00 97.81 77 GLY A CA 1
ATOM 590 C C . GLY A 1 77 ? -1.522 0.626 9.318 1.00 97.81 77 GLY A C 1
ATOM 591 O O . GLY A 1 77 ? -1.332 -0.575 9.483 1.00 97.81 77 GLY A O 1
ATOM 592 N N . ILE A 1 78 ? -0.666 1.547 9.776 1.00 97.31 78 ILE A N 1
ATOM 593 C CA . ILE A 1 78 ? 0.566 1.192 10.501 1.00 97.31 78 ILE A CA 1
ATOM 594 C C . ILE A 1 78 ? 0.242 0.461 11.809 1.00 97.31 78 ILE A C 1
ATOM 596 O O . ILE A 1 78 ? 0.884 -0.538 12.110 1.00 97.31 78 ILE A O 1
ATOM 600 N N . LYS A 1 79 ? -0.774 0.905 12.564 1.00 97.81 79 LYS A N 1
ATOM 601 C CA . LYS A 1 79 ? -1.199 0.218 13.799 1.00 97.81 79 LYS A CA 1
ATOM 602 C C . LYS A 1 79 ? -1.703 -1.199 13.529 1.00 97.81 79 LYS A C 1
ATOM 604 O O . LYS A 1 79 ? -1.429 -2.098 14.313 1.00 97.81 79 LYS A O 1
ATOM 609 N N . ILE A 1 80 ? -2.439 -1.392 12.434 1.00 97.31 80 ILE A N 1
ATOM 610 C CA . ILE A 1 80 ? -2.922 -2.715 12.018 1.00 97.31 80 ILE A CA 1
ATOM 611 C C . ILE A 1 80 ? -1.745 -3.624 11.660 1.00 97.31 80 ILE A C 1
ATOM 613 O O . ILE A 1 80 ? -1.690 -4.760 12.120 1.00 97.31 80 ILE A O 1
ATOM 617 N N . LEU A 1 81 ? -0.794 -3.118 10.874 1.00 95.81 81 LEU A N 1
ATOM 618 C CA . LEU A 1 81 ? 0.399 -3.866 10.483 1.00 95.81 81 LEU A CA 1
ATOM 619 C C . LEU A 1 81 ? 1.267 -4.242 11.690 1.00 95.81 81 LEU A C 1
ATOM 621 O O . LEU A 1 81 ? 1.723 -5.378 11.764 1.00 95.81 81 LEU A O 1
ATOM 625 N N . ASP A 1 82 ? 1.446 -3.324 12.642 1.00 94.94 82 ASP A N 1
ATOM 626 C CA . ASP A 1 82 ? 2.159 -3.571 13.900 1.00 94.94 82 ASP A CA 1
ATOM 627 C C . ASP A 1 82 ? 1.480 -4.676 14.725 1.00 94.94 82 ASP A C 1
ATOM 629 O O . ASP A 1 82 ? 2.110 -5.677 15.066 1.00 94.94 82 ASP A O 1
ATOM 633 N N . ALA A 1 83 ? 0.164 -4.566 14.939 1.00 94.50 83 ALA A N 1
ATOM 634 C CA . ALA A 1 83 ? -0.616 -5.571 15.664 1.00 94.50 83 ALA A CA 1
ATOM 635 C 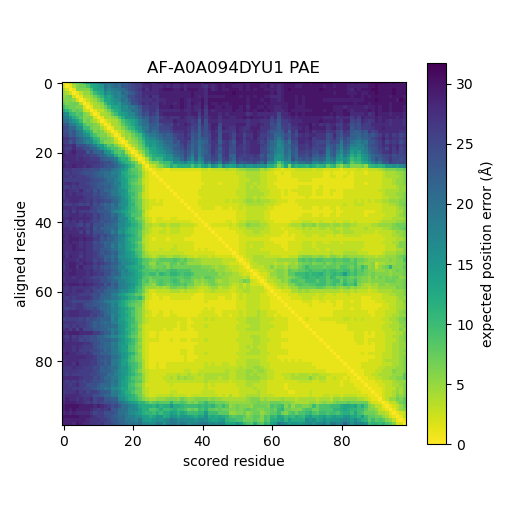C . ALA A 1 83 ? -0.590 -6.954 14.988 1.00 94.50 83 ALA A C 1
ATOM 637 O O . ALA A 1 83 ? -0.566 -7.976 15.671 1.00 94.50 83 ALA A O 1
ATOM 638 N N . ALA A 1 84 ? -0.562 -6.990 13.654 1.00 93.19 84 ALA A N 1
ATOM 639 C CA . ALA A 1 84 ? -0.477 -8.216 12.864 1.00 93.19 84 ALA A CA 1
ATOM 640 C C . ALA A 1 84 ? 0.961 -8.746 12.694 1.00 93.19 84 ALA A C 1
ATOM 642 O O . ALA A 1 84 ? 1.165 -9.746 12.006 1.00 93.19 84 ALA A O 1
ATOM 643 N N . SER A 1 85 ? 1.976 -8.069 13.257 1.00 91.00 85 SER A N 1
ATOM 644 C CA . SER A 1 85 ? 3.399 -8.352 12.991 1.00 91.00 85 SER A CA 1
ATOM 645 C C . SER A 1 85 ? 3.729 -8.432 11.488 1.00 91.00 85 SER A C 1
ATOM 647 O O . SER A 1 85 ? 4.613 -9.176 11.053 1.00 91.00 85 SER A O 1
ATOM 649 N N . GLY A 1 86 ? 2.994 -7.675 10.672 1.00 87.88 86 GLY A N 1
ATOM 650 C CA . GLY A 1 86 ? 3.134 -7.648 9.226 1.00 87.88 86 GLY A CA 1
ATOM 651 C C . GLY A 1 86 ? 4.370 -6.853 8.830 1.00 87.88 86 GLY A C 1
ATOM 652 O O . GLY A 1 86 ? 4.489 -5.676 9.162 1.00 87.88 86 GLY A O 1
ATOM 653 N N . LYS A 1 87 ? 5.292 -7.466 8.083 1.00 90.19 87 LYS A N 1
ATOM 654 C CA . LYS A 1 87 ? 6.409 -6.725 7.486 1.00 90.19 87 LYS A CA 1
ATOM 655 C C . LYS A 1 87 ? 5.874 -5.790 6.410 1.00 90.19 87 LYS A C 1
ATOM 657 O O . LYS A 1 87 ? 5.112 -6.215 5.545 1.00 90.19 87 LYS A O 1
ATOM 662 N N . PHE A 1 88 ? 6.311 -4.539 6.439 1.00 92.25 88 PHE A N 1
ATOM 663 C CA . PHE A 1 88 ? 5.918 -3.543 5.453 1.00 92.25 88 PHE A CA 1
ATOM 664 C C . PHE A 1 88 ? 7.103 -2.676 5.038 1.00 92.25 88 PHE A C 1
ATOM 666 O O . PHE A 1 88 ? 8.081 -2.526 5.770 1.00 92.25 88 PHE A O 1
ATOM 673 N N . ALA A 1 89 ? 6.981 -2.084 3.855 1.00 90.88 89 ALA A N 1
ATOM 674 C CA . ALA A 1 89 ? 7.842 -1.020 3.368 1.00 90.88 89 ALA A CA 1
ATOM 675 C C . ALA A 1 89 ? 6.967 0.188 3.017 1.00 90.88 89 ALA A C 1
ATOM 677 O O . ALA A 1 89 ? 5.805 0.033 2.642 1.00 90.88 89 ALA A O 1
ATOM 678 N N . ILE A 1 90 ? 7.521 1.393 3.147 1.00 90.88 90 ILE A N 1
ATOM 679 C CA . ILE A 1 90 ? 6.818 2.636 2.822 1.00 90.88 90 ILE A CA 1
ATOM 680 C C . ILE A 1 90 ? 7.454 3.255 1.584 1.00 90.88 90 ILE A C 1
ATOM 682 O O . ILE A 1 90 ? 8.666 3.457 1.527 1.00 90.88 90 ILE A O 1
ATOM 686 N N . ARG A 1 91 ? 6.614 3.602 0.608 1.00 88.69 91 ARG A N 1
ATOM 687 C CA . ARG A 1 91 ? 7.007 4.303 -0.612 1.00 88.69 91 ARG A CA 1
ATOM 688 C C . ARG A 1 91 ? 6.339 5.679 -0.649 1.00 88.69 91 ARG A C 1
ATOM 690 O O . ARG A 1 91 ? 5.119 5.781 -0.621 1.00 88.69 91 ARG A O 1
ATOM 697 N N . GLY A 1 92 ? 7.156 6.730 -0.718 1.00 85.06 92 GLY A N 1
ATOM 698 C CA . GLY A 1 92 ? 6.722 8.088 -1.065 1.00 85.06 92 GLY A CA 1
ATOM 699 C C . GLY A 1 92 ? 6.850 8.329 -2.572 1.00 85.06 92 GLY A C 1
ATOM 700 O O . GLY A 1 92 ? 6.347 7.557 -3.379 1.00 85.06 92 GLY A O 1
ATOM 701 N N . GLY A 1 93 ? 7.619 9.343 -2.977 1.00 79.19 93 GLY A N 1
ATOM 702 C CA . GLY A 1 93 ? 7.880 9.651 -4.393 1.00 79.19 93 GLY A CA 1
ATOM 703 C C . GLY A 1 93 ? 8.789 8.666 -5.151 1.00 79.19 93 GLY A C 1
ATOM 704 O O . GLY A 1 93 ? 9.250 8.997 -6.234 1.00 79.19 93 GLY A O 1
ATOM 705 N N . GLY A 1 94 ? 9.124 7.500 -4.587 1.00 70.94 94 GLY A N 1
ATOM 706 C CA . GLY A 1 94 ? 9.813 6.414 -5.308 1.00 70.94 94 GLY A CA 1
ATOM 707 C C . GLY A 1 94 ? 11.330 6.542 -5.532 1.00 70.94 94 GLY A C 1
ATOM 708 O O . GLY A 1 94 ? 11.930 5.592 -6.021 1.00 70.94 94 GLY A O 1
ATOM 709 N N . HIS A 1 95 ? 11.981 7.637 -5.124 1.00 75.88 95 HIS A N 1
ATOM 710 C CA . HIS A 1 95 ? 13.421 7.883 -5.359 1.00 75.88 95 HIS A CA 1
ATOM 711 C C . HIS A 1 95 ? 14.377 7.146 -4.393 1.00 75.88 95 HIS A C 1
ATOM 713 O O . HIS A 1 95 ? 15.588 7.364 -4.418 1.00 75.88 95 HIS A O 1
ATOM 719 N N . MET A 1 96 ? 13.855 6.304 -3.497 1.00 71.56 96 MET A N 1
ATOM 720 C CA . MET A 1 96 ? 14.658 5.591 -2.502 1.00 71.56 96 MET A CA 1
ATOM 721 C C . MET A 1 96 ? 15.250 4.315 -3.097 1.00 71.56 96 MET A C 1
ATOM 723 O O . MET A 1 96 ? 14.539 3.326 -3.208 1.00 71.56 96 MET A O 1
ATOM 727 N N . GLY A 1 97 ? 16.551 4.295 -3.388 1.00 66.56 97 GLY A N 1
ATOM 728 C CA . GLY A 1 97 ? 17.246 3.056 -3.741 1.00 66.56 97 GLY A CA 1
ATOM 729 C C . GLY A 1 97 ? 17.093 1.993 -2.648 1.00 66.56 97 GLY A C 1
ATOM 730 O O . GLY A 1 97 ? 17.409 2.243 -1.487 1.00 66.56 97 GLY A O 1
ATOM 731 N N . ILE A 1 98 ? 16.625 0.811 -3.034 1.00 63.72 98 ILE A N 1
ATOM 732 C CA . ILE A 1 98 ? 16.517 -0.383 -2.192 1.00 63.72 98 ILE A CA 1
ATOM 733 C C . ILE A 1 98 ? 17.575 -1.366 -2.713 1.00 63.72 98 ILE A C 1
ATOM 735 O O . ILE A 1 98 ? 17.808 -1.425 -3.923 1.00 63.72 98 ILE A O 1
ATOM 739 N N . LYS A 1 99 ? 18.270 -2.056 -1.810 1.00 56.84 99 LYS A N 1
ATOM 740 C CA . LYS A 1 99 ? 19.195 -3.154 -2.113 1.00 56.84 99 LYS A CA 1
ATOM 741 C C . LYS A 1 99 ? 18.733 -4.405 -1.391 1.00 56.84 99 LYS A C 1
ATOM 743 O O . LYS A 1 99 ? 18.177 -4.238 -0.282 1.00 56.84 99 LYS A O 1
#

Sequence (99 aa):
MKSAFRLVALSTLLATIPATTSNGDGCPALAERFPTKVFYPSNDVYEYENAEFWSNTQLLDPACIFRPSSAKDVSDGIKILDAASGKFAIRGGGHMGIK

Secondary structure (DSSP, 8-state):
------------------------THHHHHHHH-TTTEE-TTSHHHHHHHH--SSGGG----S-EE---SHHHHHHHHHHHHHTT------SSS-----

pLDDT: mean 82.15, std 17.15, range [41.75, 98.44]

Radius of gyration: 23.18 Å; Cα contacts (8 Å, |Δi|>4): 82; chains: 1; bounding box: 32×87×28 Å

Mean predicted aligned error: 11.4 Å